Protein AF-A0A961RI76-F1 (afdb_monomer)

Secondary structure (DSSP, 8-state):
------S-HHHHH-TTTTSTTHHHHHHHHHHHHHHHHHHHHTTT-EEEEEE-SSSTT-EEEEE--SS---S-------STT--

Structure (mmCIF, N/CA/C/O backbone):
data_AF-A0A961RI76-F1
#
_entry.id   AF-A0A961RI76-F1
#
loop_
_atom_site.group_PDB
_atom_site.id
_atom_site.type_symbol
_atom_site.label_atom_id
_atom_site.label_alt_id
_atom_site.label_comp_id
_atom_site.label_asym_id
_atom_site.label_entity_id
_atom_site.label_seq_id
_atom_site.pdbx_PDB_ins_code
_atom_site.Cartn_x
_atom_site.Cartn_y
_atom_site.Cartn_z
_atom_site.occupancy
_atom_site.B_iso_or_equiv
_atom_site.auth_seq_id
_atom_site.auth_comp_id
_atom_site.auth_asym_id
_atom_site.auth_atom_id
_atom_site.pdbx_PDB_model_num
ATOM 1 N N . MET A 1 1 ? 7.120 6.536 -40.244 1.00 55.81 1 MET A N 1
ATOM 2 C CA . MET A 1 1 ? 6.953 5.996 -38.876 1.00 55.81 1 MET A CA 1
ATOM 3 C C . MET A 1 1 ? 8.334 5.759 -38.303 1.00 55.81 1 MET A C 1
ATOM 5 O O . MET A 1 1 ? 9.116 5.066 -38.940 1.00 55.81 1 MET A O 1
ATOM 9 N N . GLN A 1 2 ? 8.661 6.393 -37.180 1.00 66.19 2 GLN A N 1
ATOM 10 C CA . GLN A 1 2 ? 9.946 6.205 -36.512 1.00 66.19 2 GLN A CA 1
ATOM 11 C C . GLN A 1 2 ? 9.793 5.025 -35.548 1.00 66.19 2 GLN A C 1
ATOM 13 O O . GLN A 1 2 ? 8.955 5.069 -34.651 1.00 66.19 2 GLN A O 1
ATOM 18 N N . PHE A 1 3 ? 10.530 3.944 -35.797 1.00 71.81 3 PHE A N 1
ATOM 19 C CA . PHE A 1 3 ? 10.624 2.812 -34.882 1.00 71.81 3 PHE A CA 1
ATOM 20 C C . PHE A 1 3 ? 11.741 3.105 -33.883 1.00 71.81 3 PHE A C 1
ATOM 22 O O . PHE A 1 3 ? 12.869 3.371 -34.295 1.00 71.81 3 PHE A O 1
ATOM 29 N N . PHE A 1 4 ? 11.429 3.046 -32.591 1.00 79.44 4 PHE A N 1
ATOM 30 C CA . PHE A 1 4 ? 12.418 3.051 -31.517 1.00 79.44 4 PHE A CA 1
ATOM 31 C C . PHE A 1 4 ? 12.549 1.611 -31.013 1.00 79.44 4 PHE A C 1
ATOM 33 O O . PHE A 1 4 ? 11.774 1.204 -30.146 1.00 79.44 4 PHE A O 1
ATOM 40 N N . PRO A 1 5 ? 13.421 0.787 -31.625 1.00 86.31 5 PRO A N 1
ATOM 41 C CA . PRO A 1 5 ? 13.626 -0.575 -31.157 1.00 86.31 5 PRO A CA 1
ATOM 42 C C . PRO A 1 5 ? 14.172 -0.547 -29.727 1.00 86.31 5 PRO A C 1
ATOM 44 O O . PRO A 1 5 ? 15.074 0.231 -29.418 1.00 86.31 5 PRO A O 1
ATOM 47 N N . ILE A 1 6 ? 13.622 -1.400 -28.863 1.00 92.12 6 ILE A N 1
ATOM 48 C CA . ILE A 1 6 ? 14.121 -1.579 -27.499 1.00 92.12 6 ILE A CA 1
ATOM 49 C C . ILE A 1 6 ? 15.458 -2.315 -27.596 1.00 92.12 6 ILE A C 1
ATOM 51 O O . ILE A 1 6 ? 15.512 -3.446 -28.078 1.00 92.12 6 ILE A O 1
ATOM 55 N N . ALA A 1 7 ? 16.532 -1.636 -27.195 1.00 92.38 7 ALA A N 1
ATOM 56 C CA . ALA A 1 7 ? 17.890 -2.171 -27.239 1.00 92.38 7 ALA A CA 1
ATOM 57 C C . ALA A 1 7 ? 18.246 -2.979 -25.980 1.00 92.38 7 ALA A C 1
ATOM 59 O O . ALA A 1 7 ? 19.048 -3.905 -26.065 1.00 92.38 7 ALA A O 1
ATOM 60 N N . ASP A 1 8 ? 17.630 -2.643 -24.845 1.00 94.25 8 ASP A N 1
ATOM 61 C CA . ASP A 1 8 ? 17.835 -3.283 -23.548 1.00 94.25 8 ASP A CA 1
ATOM 62 C C . ASP A 1 8 ? 16.479 -3.466 -22.853 1.00 94.25 8 ASP A C 1
ATOM 64 O O . ASP A 1 8 ? 15.743 -2.504 -22.618 1.00 94.25 8 ASP A O 1
ATOM 68 N N . TRP A 1 9 ? 16.123 -4.720 -22.578 1.00 94.69 9 TRP A N 1
ATOM 69 C CA . TRP A 1 9 ? 14.859 -5.062 -21.932 1.00 94.69 9 TRP A CA 1
ATOM 70 C C . TRP A 1 9 ? 14.914 -4.936 -20.410 1.00 94.69 9 TRP A C 1
ATOM 72 O O . TRP A 1 9 ? 13.865 -4.727 -19.806 1.00 94.69 9 TRP A O 1
ATOM 82 N N . ASP A 1 10 ? 16.093 -5.014 -19.794 1.00 94.69 10 ASP A N 1
ATOM 83 C CA . ASP A 1 10 ? 16.229 -4.785 -18.356 1.00 94.69 10 ASP A CA 1
ATOM 84 C C . ASP A 1 10 ? 16.002 -3.298 -18.055 1.00 94.69 10 ASP A C 1
ATOM 86 O O . ASP A 1 10 ? 15.178 -2.954 -17.203 1.00 94.69 10 ASP A O 1
ATOM 90 N N . ASP A 1 11 ? 16.632 -2.412 -18.835 1.00 94.44 11 ASP A N 1
ATOM 91 C CA . ASP A 1 11 ? 16.426 -0.960 -18.743 1.00 94.44 11 ASP A CA 1
ATOM 92 C C . ASP A 1 11 ? 14.968 -0.562 -19.035 1.00 94.44 11 ASP A C 1
ATOM 94 O O . ASP A 1 11 ? 14.373 0.232 -18.303 1.00 94.44 11 ASP A O 1
ATOM 98 N N . ALA A 1 12 ? 14.336 -1.178 -20.043 1.00 94.38 12 ALA A N 1
ATOM 99 C CA . ALA A 1 12 ? 12.948 -0.883 -20.406 1.00 94.38 12 ALA A CA 1
ATOM 100 C C . ALA A 1 12 ? 11.935 -1.155 -19.274 1.00 94.38 12 ALA A C 1
ATOM 102 O O . ALA A 1 12 ? 10.860 -0.550 -19.256 1.00 94.38 12 ALA A O 1
ATOM 103 N N . TYR A 1 13 ? 12.259 -2.042 -18.325 1.00 93.50 13 TYR A N 1
ATOM 104 C CA . TYR A 1 13 ? 11.435 -2.337 -17.146 1.00 93.50 13 TYR A CA 1
ATOM 105 C C . TYR A 1 13 ? 11.971 -1.693 -15.851 1.00 93.50 13 TYR A C 1
ATOM 107 O O . TYR A 1 13 ? 11.337 -1.799 -14.789 1.00 93.50 13 TYR A O 1
ATOM 115 N N . ALA A 1 14 ? 13.082 -0.958 -15.908 1.00 93.75 14 ALA A N 1
ATOM 116 C CA . ALA A 1 14 ? 13.702 -0.290 -14.769 1.00 93.75 14 ALA A CA 1
ATOM 117 C C . ALA A 1 14 ? 12.999 1.036 -14.406 1.00 93.75 14 ALA A C 1
ATOM 119 O O . ALA A 1 14 ? 13.600 2.106 -14.393 1.00 93.75 14 ALA A O 1
ATOM 120 N N . ASN A 1 15 ? 11.708 0.985 -14.047 1.00 92.69 15 ASN A N 1
ATOM 121 C CA . ASN A 1 15 ? 10.886 2.175 -13.750 1.00 92.69 15 ASN A CA 1
ATOM 122 C C . ASN A 1 15 ? 11.559 3.191 -12.809 1.00 92.69 15 ASN A C 1
ATOM 124 O O . ASN A 1 15 ? 11.371 4.393 -12.965 1.00 92.69 15 ASN A O 1
ATOM 128 N N . ALA A 1 16 ? 12.297 2.721 -11.798 1.00 91.00 16 ALA A N 1
ATOM 129 C CA . ALA A 1 16 ? 12.942 3.598 -10.824 1.00 91.00 16 ALA A CA 1
ATOM 130 C C . ALA A 1 16 ? 14.097 4.413 -11.430 1.00 91.00 16 ALA A C 1
ATOM 132 O O . ALA A 1 16 ? 14.284 5.562 -11.034 1.00 91.00 16 ALA A O 1
ATOM 133 N N . ASP A 1 17 ? 14.819 3.853 -12.399 1.00 93.00 17 ASP A N 1
ATOM 134 C CA . ASP A 1 17 ? 15.979 4.496 -13.024 1.00 93.00 17 ASP A CA 1
ATOM 135 C C . ASP A 1 17 ? 15.542 5.638 -13.956 1.00 93.00 17 ASP A C 1
ATOM 137 O O . ASP A 1 17 ? 16.244 6.637 -14.112 1.00 93.00 17 ASP A O 1
ATOM 141 N N . HIS A 1 18 ? 14.310 5.553 -14.469 1.00 93.88 18 HIS A N 1
ATOM 142 C CA . HIS A 1 18 ? 13.681 6.555 -15.335 1.00 93.88 18 HIS A CA 1
ATOM 143 C C . HIS A 1 18 ? 12.802 7.575 -14.589 1.00 93.88 18 HIS A C 1
ATOM 145 O O . HIS A 1 18 ? 12.165 8.426 -15.213 1.00 93.88 18 HIS A O 1
ATOM 151 N N . ILE A 1 19 ? 12.760 7.537 -13.251 1.00 94.12 19 ILE A N 1
ATOM 152 C CA . ILE A 1 19 ? 12.026 8.509 -12.424 1.00 94.12 19 ILE A CA 1
ATOM 153 C C . ILE A 1 19 ? 13.023 9.313 -11.572 1.00 94.12 19 ILE A C 1
ATOM 155 O O . ILE A 1 19 ? 13.619 8.770 -10.638 1.00 94.12 19 ILE A O 1
ATOM 159 N N . PRO A 1 20 ? 13.166 10.636 -11.795 1.00 95.75 20 PRO A N 1
ATOM 160 C CA . PRO A 1 20 ? 14.036 11.473 -10.975 1.00 95.75 20 PRO A CA 1
ATOM 161 C C . PRO A 1 20 ? 13.699 11.385 -9.477 1.00 95.75 20 PRO A C 1
ATOM 163 O O . PRO A 1 20 ? 12.616 11.773 -9.032 1.00 95.75 20 PRO A O 1
ATOM 166 N N . GLY A 1 21 ? 14.646 10.883 -8.679 1.00 93.81 21 GLY A N 1
ATOM 167 C CA . GLY A 1 21 ? 14.490 10.732 -7.229 1.00 93.81 21 GLY A CA 1
ATOM 168 C C . GLY A 1 21 ? 13.517 9.625 -6.797 1.00 93.81 21 GLY A C 1
ATOM 169 O O . GLY A 1 21 ? 12.917 9.736 -5.721 1.00 93.81 21 GLY A O 1
ATOM 170 N N . ALA A 1 22 ? 13.327 8.581 -7.615 1.00 92.94 22 ALA A N 1
ATOM 171 C CA . ALA A 1 22 ? 12.483 7.415 -7.318 1.00 92.94 22 ALA A CA 1
ATOM 172 C C . ALA A 1 22 ? 12.746 6.810 -5.926 1.00 92.94 22 ALA A C 1
ATOM 174 O O . ALA A 1 22 ? 11.829 6.487 -5.164 1.00 92.94 22 ALA A O 1
ATOM 175 N N . ASP A 1 23 ? 14.024 6.722 -5.572 1.00 93.12 23 ASP A N 1
ATOM 176 C CA . ASP A 1 23 ? 14.547 6.219 -4.308 1.00 93.12 23 ASP A CA 1
ATOM 177 C C . ASP A 1 23 ? 13.937 6.937 -3.089 1.00 93.12 23 ASP A C 1
ATOM 179 O O . ASP A 1 23 ? 13.630 6.314 -2.065 1.00 93.12 23 ASP A O 1
ATOM 183 N N . ARG A 1 24 ? 13.687 8.247 -3.205 1.00 95.12 24 ARG A N 1
ATOM 184 C CA . ARG A 1 24 ? 13.068 9.049 -2.145 1.00 95.12 24 ARG A CA 1
ATOM 185 C C . ARG A 1 24 ? 11.626 8.629 -1.882 1.00 95.12 24 ARG A C 1
ATOM 187 O O . ARG A 1 24 ? 11.201 8.647 -0.725 1.00 95.12 24 ARG A O 1
ATOM 194 N N . PHE A 1 25 ? 10.864 8.267 -2.912 1.00 91.12 25 PHE A N 1
ATOM 195 C CA . PHE A 1 25 ? 9.478 7.822 -2.742 1.00 91.12 25 PHE A CA 1
ATOM 196 C C . PHE A 1 25 ? 9.432 6.500 -1.979 1.00 91.12 25 PHE A C 1
ATOM 198 O O . PHE A 1 25 ? 8.774 6.421 -0.939 1.00 91.12 25 PHE A O 1
ATOM 205 N N . ILE A 1 26 ? 10.222 5.520 -2.427 1.00 90.81 26 ILE A N 1
ATOM 206 C CA . ILE A 1 26 ? 10.298 4.181 -1.830 1.00 90.81 26 ILE A CA 1
ATOM 207 C C . ILE A 1 26 ? 10.695 4.265 -0.353 1.00 90.81 26 ILE A C 1
ATOM 209 O O . ILE A 1 26 ? 10.039 3.667 0.500 1.00 90.81 26 ILE A O 1
ATOM 213 N N . ARG A 1 27 ? 11.716 5.067 -0.019 1.00 94.38 27 ARG A N 1
ATOM 214 C CA . ARG A 1 27 ? 12.145 5.258 1.378 1.00 94.38 27 ARG A CA 1
ATOM 215 C C . ARG A 1 27 ? 11.074 5.895 2.262 1.00 94.38 27 ARG A C 1
ATOM 217 O O . ARG A 1 27 ? 11.016 5.611 3.457 1.00 94.38 27 ARG A O 1
ATOM 224 N N . ASN A 1 28 ? 10.241 6.769 1.705 1.00 96.50 28 ASN A N 1
ATOM 225 C CA . ASN A 1 28 ? 9.264 7.523 2.485 1.00 96.50 28 ASN A CA 1
ATOM 226 C C . ASN A 1 28 ? 7.938 6.782 2.690 1.00 96.50 28 ASN A C 1
ATOM 228 O O . ASN A 1 28 ? 7.238 7.080 3.663 1.00 96.50 28 ASN A O 1
ATOM 232 N N . TRP A 1 29 ? 7.578 5.823 1.829 1.00 95.50 29 TRP A N 1
ATOM 233 C CA . TRP A 1 29 ? 6.297 5.114 1.935 1.00 95.50 29 TRP A CA 1
ATOM 234 C C . TRP A 1 29 ? 6.067 4.446 3.296 1.00 95.50 29 TRP A C 1
ATOM 236 O O . TRP A 1 29 ? 5.012 4.710 3.875 1.00 95.50 29 TRP A O 1
ATOM 246 N N . PRO A 1 30 ? 7.011 3.680 3.886 1.00 96.38 30 PRO A N 1
ATOM 247 C CA . PRO A 1 30 ? 6.775 3.044 5.183 1.00 96.38 30 PRO A CA 1
ATOM 248 C C . PRO A 1 30 ? 6.493 4.061 6.294 1.00 96.38 30 PRO A C 1
ATOM 250 O O . PRO A 1 30 ? 5.570 3.879 7.090 1.00 96.38 30 PRO A O 1
ATOM 253 N N . LYS A 1 31 ? 7.239 5.175 6.314 1.00 97.75 31 LYS A N 1
ATOM 254 C CA . LYS A 1 31 ? 7.057 6.262 7.288 1.00 97.75 31 LYS A CA 1
ATOM 255 C C . LYS A 1 31 ? 5.685 6.920 7.137 1.00 97.75 31 LYS A C 1
ATOM 257 O O . LYS A 1 31 ? 4.991 7.134 8.132 1.00 97.75 31 LYS A O 1
ATOM 262 N N . ASN A 1 32 ? 5.290 7.229 5.905 1.00 98.12 32 ASN A N 1
ATOM 263 C CA . ASN A 1 32 ? 4.013 7.878 5.617 1.00 98.12 32 ASN A CA 1
ATOM 264 C C . ASN A 1 32 ? 2.829 6.951 5.921 1.00 98.12 32 ASN A C 1
ATOM 266 O O . ASN A 1 32 ? 1.885 7.376 6.585 1.00 98.12 32 ASN A O 1
ATOM 270 N N . ALA A 1 33 ? 2.913 5.677 5.529 1.00 98.06 33 ALA A N 1
ATOM 271 C CA . ALA A 1 33 ? 1.898 4.669 5.819 1.00 98.06 33 ALA A CA 1
ATOM 272 C C . ALA A 1 33 ? 1.742 4.437 7.331 1.00 98.06 33 ALA A C 1
ATOM 274 O O . ALA A 1 33 ? 0.625 4.415 7.843 1.00 98.06 33 ALA A O 1
ATOM 275 N N . ALA A 1 34 ? 2.850 4.352 8.077 1.00 98.38 34 ALA A N 1
ATOM 276 C CA . ALA A 1 34 ? 2.807 4.231 9.532 1.00 98.38 34 ALA A CA 1
ATOM 277 C C 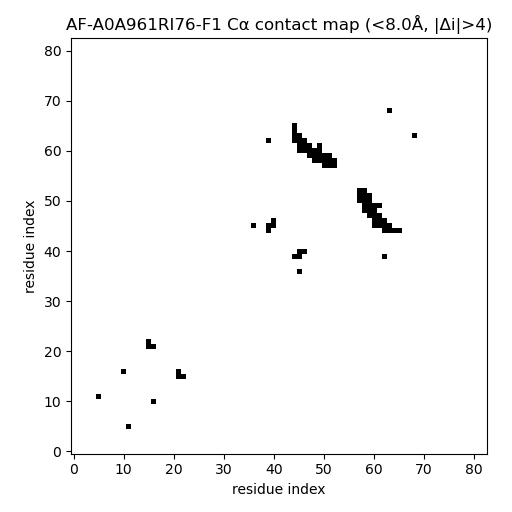. ALA A 1 34 ? 2.159 5.455 10.198 1.00 98.38 34 ALA A C 1
ATOM 279 O O . ALA A 1 34 ? 1.383 5.300 11.141 1.00 98.38 34 ALA A O 1
ATOM 280 N N . LYS A 1 35 ? 2.448 6.670 9.709 1.00 98.56 35 LYS A N 1
ATOM 281 C CA . LYS A 1 35 ? 1.794 7.896 10.191 1.00 98.56 35 LYS A CA 1
ATOM 282 C C . LYS A 1 35 ? 0.288 7.855 9.922 1.00 98.56 35 LYS A C 1
ATOM 284 O O . LYS A 1 35 ? -0.483 8.105 10.840 1.00 98.56 35 LYS A O 1
ATOM 289 N N . PHE A 1 36 ? -0.115 7.495 8.705 1.00 98.56 36 PHE A N 1
ATOM 290 C CA . PHE A 1 36 ? -1.517 7.384 8.304 1.00 98.56 36 PHE A CA 1
ATOM 291 C C . PHE A 1 36 ? -2.294 6.384 9.174 1.00 98.56 36 PHE A C 1
ATOM 293 O O . PHE A 1 36 ? -3.292 6.761 9.788 1.00 98.56 36 PHE A O 1
ATOM 300 N N . ARG A 1 37 ? -1.784 5.152 9.325 1.00 98.62 37 ARG A N 1
ATOM 301 C CA . ARG A 1 37 ? -2.400 4.126 10.185 1.00 98.62 37 ARG A CA 1
ATOM 302 C C . ARG A 1 37 ? -2.543 4.596 11.630 1.00 98.62 37 ARG A C 1
ATOM 304 O O . ARG A 1 37 ? -3.614 4.466 12.207 1.00 98.62 37 ARG A O 1
ATOM 311 N N . LYS A 1 38 ? -1.493 5.199 12.207 1.00 98.56 38 LYS A N 1
ATOM 312 C CA . LYS A 1 38 ? -1.535 5.748 13.575 1.00 98.56 38 LYS A CA 1
ATOM 313 C C . LYS A 1 38 ? -2.591 6.839 13.734 1.00 98.56 38 LYS A C 1
ATOM 315 O O . LYS A 1 38 ? -3.230 6.901 14.777 1.00 98.56 38 LYS A O 1
ATOM 320 N N . THR A 1 39 ? -2.752 7.710 12.740 1.00 98.56 39 THR A N 1
ATOM 321 C CA . THR A 1 39 ? -3.773 8.762 12.777 1.00 98.56 39 THR A CA 1
ATOM 322 C C . THR A 1 39 ? -5.179 8.171 12.774 1.00 98.56 39 THR A C 1
ATOM 324 O O . THR A 1 39 ? -5.975 8.563 13.618 1.00 98.56 39 THR A O 1
ATOM 327 N N . LEU A 1 40 ? -5.475 7.214 11.891 1.00 98.50 40 LEU A N 1
ATOM 328 C CA . LEU A 1 40 ? -6.819 6.635 11.808 1.00 98.50 40 LEU A CA 1
ATOM 329 C C . LEU A 1 40 ? -7.148 5.695 12.970 1.00 98.50 40 LEU A C 1
ATOM 331 O O . LEU A 1 40 ? -8.284 5.697 13.429 1.00 98.50 40 LEU A O 1
ATOM 335 N N . LEU A 1 41 ? -6.168 4.960 13.506 1.00 98.38 41 LEU A N 1
ATOM 336 C CA . LEU A 1 41 ? -6.354 4.178 14.734 1.00 98.38 41 LEU A CA 1
ATOM 337 C C . LEU A 1 41 ? -6.769 5.062 15.915 1.00 98.38 41 LEU A C 1
ATOM 339 O O . LEU A 1 41 ? -7.660 4.697 16.663 1.00 98.38 41 LEU A O 1
ATOM 343 N N . LYS A 1 42 ? -6.168 6.252 16.063 1.00 98.31 42 LYS A N 1
ATOM 344 C CA . LYS A 1 42 ? -6.552 7.214 17.115 1.00 98.31 42 LYS A CA 1
ATOM 345 C C . LYS A 1 42 ? -7.964 7.782 16.951 1.00 98.31 42 LYS A C 1
ATOM 347 O O . LYS A 1 42 ? -8.455 8.421 17.871 1.00 98.31 42 LYS A O 1
ATOM 352 N N . GLN A 1 43 ? -8.551 7.632 15.770 1.00 98.06 43 GLN A N 1
ATOM 353 C CA . GLN A 1 43 ? -9.899 8.085 15.446 1.00 98.06 43 GLN A CA 1
ATOM 354 C C . GLN A 1 43 ? -10.892 6.916 15.398 1.00 98.06 43 GLN A C 1
ATOM 356 O O . GLN A 1 43 ? -11.998 7.113 14.913 1.00 98.06 43 GLN A O 1
ATOM 361 N N . ASP A 1 44 ? -10.486 5.705 15.802 1.00 98.00 44 ASP A N 1
ATOM 362 C CA . ASP A 1 44 ? -11.276 4.470 15.685 1.00 98.00 44 ASP A CA 1
ATOM 363 C C . ASP A 1 44 ? -11.751 4.171 14.247 1.00 98.00 44 ASP A C 1
ATOM 365 O O . ASP A 1 44 ? -12.772 3.531 14.009 1.00 98.00 44 ASP A O 1
ATOM 369 N N . ARG A 1 45 ? -10.978 4.624 13.251 1.00 98.50 45 ARG A N 1
ATOM 370 C CA . ARG A 1 45 ? -11.287 4.532 11.811 1.00 98.50 45 ARG A CA 1
ATOM 371 C C . ARG A 1 45 ? -10.366 3.585 11.048 1.00 98.50 45 ARG A C 1
ATOM 373 O O . ARG A 1 45 ? -10.251 3.678 9.824 1.00 98.50 45 ARG A O 1
ATOM 380 N N . ALA A 1 46 ? -9.682 2.687 11.747 1.00 98.50 46 ALA A N 1
ATOM 381 C CA . ALA A 1 46 ? -8.827 1.682 11.132 1.00 98.50 46 ALA A CA 1
ATOM 382 C C . ALA A 1 46 ? -8.948 0.332 11.83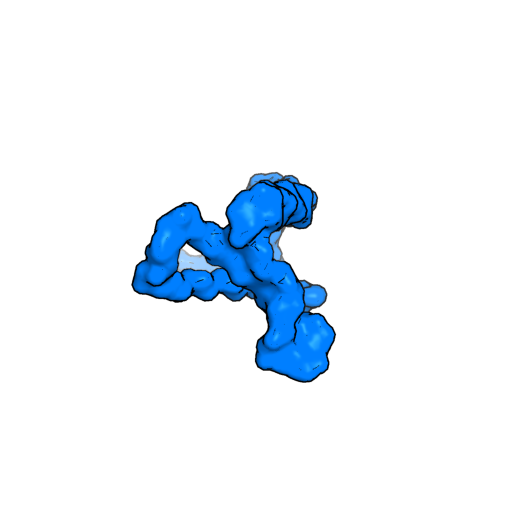9 1.00 98.50 46 ALA A C 1
ATOM 384 O O . ALA A 1 46 ? -8.865 0.260 13.062 1.00 98.50 46 ALA A O 1
ATOM 385 N N . VAL A 1 47 ? -9.060 -0.733 11.050 1.00 98.38 47 VAL A N 1
ATOM 386 C CA . VAL A 1 47 ? -8.900 -2.121 11.492 1.00 98.38 47 VAL A CA 1
ATOM 387 C C . VAL A 1 47 ? -7.752 -2.704 10.682 1.00 98.38 47 VAL A C 1
ATOM 389 O O . VAL A 1 47 ? -7.843 -2.793 9.461 1.00 98.38 47 VAL A O 1
ATOM 392 N N . LEU A 1 48 ? -6.651 -3.031 11.348 1.00 98.44 48 LEU A N 1
ATOM 393 C CA . LEU A 1 48 ? -5.429 -3.493 10.690 1.00 98.44 48 LEU A CA 1
ATOM 394 C C . LEU A 1 48 ? -5.325 -5.017 10.726 1.00 98.44 48 LEU A C 1
ATOM 396 O O . LEU A 1 48 ? -5.926 -5.658 11.589 1.00 98.44 48 LEU A O 1
ATOM 400 N N . ASP A 1 49 ? -4.529 -5.574 9.816 1.00 97.69 49 ASP A N 1
ATOM 401 C CA . ASP A 1 49 ? -4.139 -6.990 9.811 1.00 97.69 49 ASP A CA 1
ATOM 402 C C . ASP A 1 49 ? -5.322 -7.983 9.772 1.00 97.69 49 ASP A C 1
ATOM 404 O O . ASP A 1 49 ? -5.263 -9.089 10.321 1.00 97.69 49 ASP A O 1
ATOM 408 N N . VAL A 1 50 ? -6.402 -7.630 9.067 1.00 98.44 50 VAL A N 1
ATOM 409 C CA . VAL A 1 50 ? -7.566 -8.505 8.874 1.00 98.44 50 VAL A CA 1
ATOM 410 C C . VAL A 1 50 ? -7.172 -9.690 7.994 1.00 98.44 50 VAL A C 1
ATOM 412 O O . VAL A 1 50 ? -6.763 -9.522 6.843 1.00 98.44 50 VAL A O 1
ATOM 415 N N . ALA A 1 51 ? -7.305 -10.909 8.517 1.00 98.38 51 ALA A N 1
ATOM 416 C CA . ALA A 1 51 ? -7.034 -12.127 7.762 1.00 98.38 51 ALA A CA 1
ATOM 417 C C . ALA A 1 51 ? -8.164 -12.443 6.771 1.00 98.38 51 ALA A C 1
ATOM 419 O O . ALA A 1 51 ? -9.326 -12.528 7.160 1.00 98.38 51 ALA A O 1
ATOM 420 N N . TYR A 1 52 ? -7.813 -12.687 5.504 1.00 97.88 52 TYR A N 1
ATOM 421 C CA . TYR A 1 52 ? -8.760 -13.130 4.465 1.00 97.88 52 TYR A CA 1
ATOM 422 C C . TYR A 1 52 ? -8.458 -14.538 3.924 1.00 97.88 52 TYR A C 1
ATOM 424 O O . TYR A 1 52 ? -9.138 -15.042 3.034 1.00 97.88 52 TYR A O 1
ATOM 432 N N . 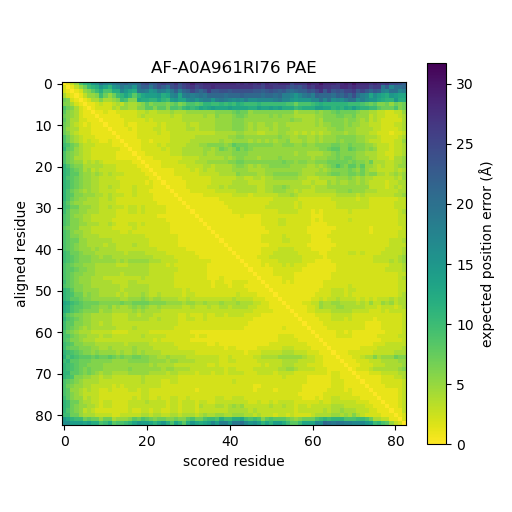GLY A 1 53 ? -7.425 -15.196 4.450 1.00 98.25 53 GLY A N 1
ATOM 433 C CA . GLY A 1 53 ? -7.060 -16.557 4.078 1.00 98.25 53 GLY A CA 1
ATOM 434 C C . GLY A 1 53 ? -5.962 -17.123 4.973 1.00 98.25 53 GLY A C 1
ATOM 435 O O . GLY A 1 53 ? -5.471 -16.450 5.877 1.00 98.25 53 GLY A O 1
ATOM 436 N N . LYS A 1 54 ? -5.572 -18.375 4.711 1.00 97.94 54 LYS A N 1
ATOM 437 C CA . LYS A 1 54 ? -4.639 -19.130 5.568 1.00 97.94 54 LYS A CA 1
ATOM 438 C C . LYS A 1 54 ? -3.181 -18.664 5.472 1.00 97.94 54 LYS A C 1
ATOM 440 O O . LYS A 1 54 ? -2.416 -18.917 6.393 1.00 97.94 54 LYS A O 1
ATOM 445 N N . GLY A 1 55 ? -2.791 -18.019 4.370 1.00 97.69 55 GLY A N 1
ATOM 446 C CA . GLY A 1 55 ? -1.422 -17.539 4.176 1.00 97.69 55 GLY A CA 1
ATOM 447 C C . GLY A 1 55 ? -1.061 -16.411 5.144 1.00 97.69 55 GLY A C 1
ATOM 448 O O . GLY A 1 55 ? -1.910 -15.587 5.494 1.00 97.69 55 GLY A O 1
ATOM 449 N N . GLU A 1 56 ? 0.208 -16.339 5.545 1.00 96.50 56 GLU A N 1
ATOM 450 C CA . GLU A 1 56 ? 0.705 -15.286 6.446 1.00 96.50 56 GLU A CA 1
ATOM 451 C C . GLU A 1 56 ? 0.484 -13.882 5.868 1.00 96.50 56 GLU A C 1
ATOM 453 O O . GLU A 1 56 ? 0.059 -12.979 6.581 1.00 96.50 56 GLU A O 1
ATOM 458 N N . ARG A 1 57 ? 0.678 -13.722 4.552 1.00 96.69 57 ARG A N 1
ATOM 459 C CA . ARG A 1 57 ? 0.484 -12.458 3.819 1.00 96.69 57 ARG A CA 1
ATOM 460 C C . ARG A 1 57 ? -0.949 -12.218 3.348 1.00 96.69 57 ARG A C 1
ATOM 462 O O . ARG A 1 57 ? -1.214 -11.202 2.710 1.00 96.69 57 ARG A O 1
ATOM 469 N N . ASN A 1 58 ? -1.884 -13.115 3.662 1.00 98.00 58 ASN A N 1
ATOM 470 C CA . ASN A 1 58 ? -3.295 -12.926 3.328 1.00 98.00 58 ASN A CA 1
ATOM 471 C C . ASN A 1 58 ? -3.932 -11.996 4.365 1.00 98.00 58 ASN A C 1
ATOM 473 O O . ASN A 1 58 ? -4.753 -12.418 5.187 1.00 98.00 58 ASN A O 1
ATOM 477 N N . ARG A 1 59 ? -3.464 -10.747 4.367 1.00 98.31 59 ARG A N 1
ATOM 478 C CA . ARG A 1 59 ? -3.842 -9.672 5.281 1.00 98.31 59 ARG A CA 1
ATOM 479 C C . ARG A 1 59 ? -4.250 -8.437 4.495 1.00 98.31 59 ARG A C 1
ATOM 481 O O . ARG A 1 59 ? -3.720 -8.183 3.414 1.00 98.31 59 ARG A O 1
ATOM 488 N N . LEU A 1 60 ? -5.187 -7.682 5.046 1.00 98.44 60 LEU A N 1
ATOM 489 C CA . LEU A 1 60 ? -5.563 -6.364 4.557 1.00 98.44 60 LEU A CA 1
ATOM 490 C C . LEU A 1 60 ? -5.820 -5.424 5.734 1.00 98.44 60 LEU A C 1
ATOM 492 O O . LEU A 1 60 ? -6.155 -5.871 6.830 1.00 98.44 60 LEU A O 1
ATOM 496 N N . ASP A 1 61 ? -5.717 -4.129 5.466 1.00 98.69 61 ASP A N 1
ATOM 497 C CA . ASP A 1 61 ? -6.154 -3.082 6.383 1.00 98.69 61 ASP A CA 1
ATOM 498 C C . ASP A 1 61 ? -7.479 -2.496 5.869 1.00 98.69 61 ASP A C 1
ATOM 500 O O . ASP A 1 61 ? -7.632 -2.250 4.670 1.00 98.69 61 ASP A O 1
ATOM 504 N N . LEU A 1 62 ? -8.430 -2.245 6.770 1.00 98.50 62 LEU A N 1
ATOM 505 C CA . LEU A 1 62 ? -9.669 -1.521 6.489 1.00 98.50 62 LEU A CA 1
ATOM 506 C C . LEU A 1 62 ? -9.597 -0.124 7.096 1.00 98.50 62 LEU A C 1
ATOM 508 O O . LEU A 1 62 ? -9.323 0.035 8.286 1.00 98.50 62 LEU A O 1
ATOM 512 N N . PHE A 1 63 ? -9.896 0.884 6.283 1.00 98.62 63 PHE A N 1
ATOM 513 C CA . PHE A 1 63 ? -9.931 2.285 6.693 1.00 98.62 63 PHE A CA 1
ATO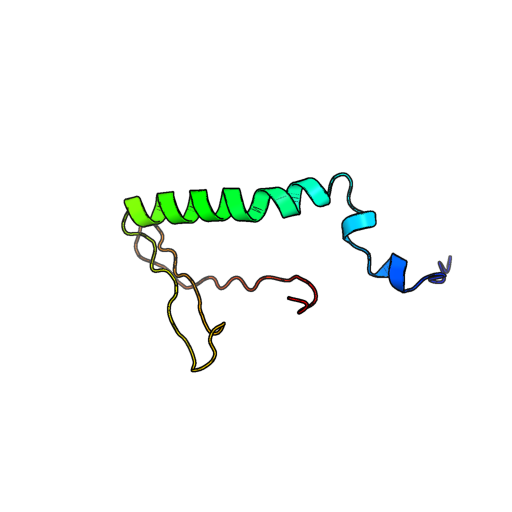M 514 C C . PHE A 1 63 ? -11.324 2.856 6.448 1.00 98.62 63 PHE A C 1
ATOM 516 O O . PHE A 1 63 ? -11.856 2.737 5.344 1.00 98.62 63 PHE A O 1
ATOM 523 N N . TYR A 1 64 ? -11.899 3.494 7.463 1.00 98.44 64 TYR A N 1
ATOM 524 C CA . TYR A 1 64 ? -13.261 4.018 7.411 1.00 98.44 64 TYR A CA 1
ATOM 525 C C . TYR A 1 64 ? -13.275 5.535 7.156 1.00 98.44 64 TYR A C 1
ATOM 527 O O . TYR A 1 64 ? -12.406 6.264 7.653 1.00 98.44 64 TYR A O 1
ATOM 535 N N . PRO A 1 65 ? -14.247 6.060 6.390 1.00 98.00 65 PRO A N 1
ATOM 536 C CA . PRO A 1 65 ? -14.550 7.489 6.372 1.00 98.00 65 PRO A CA 1
ATOM 537 C C . PRO A 1 65 ? -15.072 7.972 7.742 1.00 98.00 65 PRO A C 1
ATOM 539 O O . PRO A 1 65 ? -15.297 7.177 8.646 1.00 98.00 65 PRO A O 1
ATOM 542 N N . GLU A 1 66 ? -15.208 9.289 7.921 1.00 97.44 66 GLU A N 1
ATOM 543 C CA . GLU A 1 66 ? -15.834 9.876 9.131 1.00 97.44 66 GLU A CA 1
ATOM 544 C C . GLU A 1 66 ? -17.351 9.701 9.133 1.00 97.44 66 GLU A C 1
ATOM 546 O O . GLU A 1 66 ? -18.001 9.810 10.166 1.00 97.44 66 GLU A O 1
ATOM 551 N N . THR A 1 67 ? -17.911 9.472 7.951 1.00 97.19 67 THR A N 1
ATOM 552 C CA . THR A 1 67 ? -19.337 9.321 7.699 1.00 97.19 67 THR A CA 1
ATOM 553 C C . THR A 1 67 ? -19.669 7.870 7.379 1.00 97.19 67 THR A C 1
ATOM 555 O O . THR A 1 67 ? -18.778 7.034 7.243 1.00 97.19 67 THR A O 1
ATOM 558 N N . GLU A 1 68 ? -20.957 7.5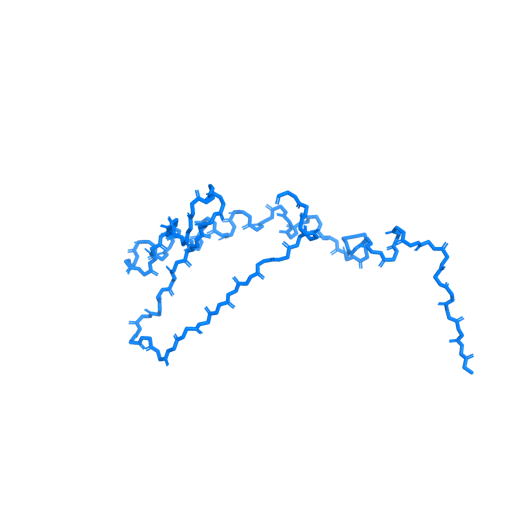74 7.218 1.00 97.44 68 GLU A N 1
ATOM 559 C CA . GLU A 1 68 ? -21.408 6.255 6.780 1.00 97.44 68 GLU A CA 1
ATOM 560 C C . GLU A 1 68 ? -20.750 5.861 5.437 1.00 97.44 68 GLU A C 1
ATOM 562 O O . GLU A 1 68 ? -20.846 6.624 4.460 1.00 97.44 68 GLU A O 1
ATOM 567 N N . PRO A 1 69 ? -20.079 4.694 5.349 1.00 97.94 69 PRO A N 1
ATOM 568 C CA . PRO A 1 69 ? -19.500 4.218 4.100 1.00 97.94 69 PRO A CA 1
ATOM 569 C C . PRO A 1 69 ? -20.565 4.055 3.009 1.00 97.94 69 PRO A C 1
ATOM 571 O O . PRO A 1 69 ? -21.537 3.325 3.162 1.00 97.94 69 PRO A O 1
ATOM 574 N N . ARG A 1 70 ? -20.358 4.692 1.851 1.00 98.25 70 ARG A N 1
ATOM 575 C CA . ARG A 1 70 ? -21.259 4.560 0.684 1.00 98.25 70 ARG A CA 1
ATOM 576 C C . ARG A 1 70 ? -20.901 3.391 -0.237 1.00 98.25 70 ARG A C 1
ATOM 578 O O . ARG A 1 70 ? -21.586 3.147 -1.224 1.00 98.25 70 ARG A O 1
ATOM 585 N N . GLY A 1 71 ? -19.788 2.722 0.043 1.00 97.94 71 GLY A N 1
ATOM 586 C CA . GLY A 1 71 ? -19.212 1.662 -0.773 1.00 97.94 71 GLY A CA 1
ATOM 587 C C . GLY A 1 71 ? -17.787 1.342 -0.329 1.00 97.94 71 GLY A C 1
ATOM 588 O O . GLY A 1 71 ? -17.284 1.922 0.635 1.00 97.94 71 GLY A O 1
ATOM 589 N N . LEU A 1 72 ? -17.136 0.429 -1.052 1.00 98.31 72 LEU A N 1
ATOM 590 C CA . LEU A 1 72 ? -15.781 -0.038 -0.767 1.00 98.31 72 LEU A CA 1
ATOM 591 C C . LEU A 1 72 ? -14.843 0.294 -1.930 1.00 98.31 72 LEU A C 1
ATOM 593 O O . LEU A 1 72 ? -15.071 -0.132 -3.060 1.00 98.31 72 LEU A O 1
ATOM 597 N N . ALA A 1 73 ? -13.762 1.013 -1.635 1.00 98.31 73 ALA A N 1
ATOM 598 C CA . ALA A 1 73 ? -12.628 1.157 -2.539 1.00 98.31 73 ALA A CA 1
ATOM 599 C C . ALA A 1 73 ? -11.537 0.163 -2.130 1.00 98.31 73 ALA A C 1
ATOM 601 O O . ALA A 1 73 ? -11.132 0.129 -0.968 1.00 98.31 73 ALA A O 1
ATOM 602 N N . VAL A 1 74 ? -11.051 -0.630 -3.086 1.00 98.38 74 VAL A N 1
ATOM 603 C CA . VAL A 1 74 ? -9.977 -1.603 -2.860 1.00 98.38 74 VAL A CA 1
ATOM 604 C C . VAL A 1 74 ? -8.714 -1.119 -3.559 1.00 98.38 74 VAL A C 1
ATOM 606 O O . VAL A 1 74 ? -8.726 -0.847 -4.757 1.00 98.38 74 VAL A O 1
ATOM 609 N N . PHE A 1 75 ? -7.619 -1.026 -2.808 1.00 98.19 75 PHE A N 1
ATOM 610 C CA . PHE A 1 75 ? -6.297 -0.709 -3.336 1.00 98.19 75 PHE A CA 1
ATOM 611 C C . PHE A 1 75 ? -5.392 -1.940 -3.243 1.00 98.19 75 PHE A C 1
ATOM 613 O O . PHE A 1 75 ? -5.211 -2.496 -2.161 1.00 98.19 75 PHE A O 1
ATOM 620 N N . VAL A 1 76 ? -4.804 -2.343 -4.372 1.00 97.75 76 VAL A N 1
ATOM 621 C 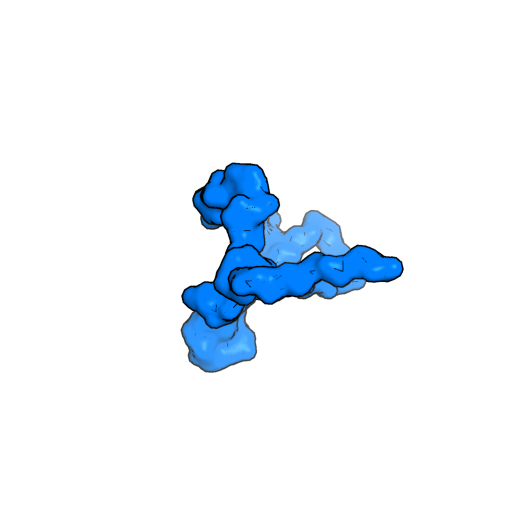CA . VAL A 1 76 ? -3.843 -3.452 -4.463 1.00 97.75 76 VAL A CA 1
ATOM 622 C C . VAL A 1 76 ? -2.490 -2.873 -4.864 1.00 97.75 76 VAL A C 1
ATOM 624 O O . VAL A 1 76 ? -2.383 -2.187 -5.880 1.00 97.75 76 VAL A O 1
ATOM 627 N N . HIS A 1 77 ? -1.459 -3.110 -4.052 1.00 95.69 77 HIS A N 1
ATOM 628 C CA . HIS A 1 77 ? -0.136 -2.539 -4.294 1.00 95.69 77 HIS A CA 1
ATOM 629 C C . HIS A 1 77 ? 0.619 -3.276 -5.413 1.00 95.69 77 HIS A C 1
ATOM 631 O O . HIS A 1 77 ? 0.437 -4.473 -5.625 1.00 95.69 77 HIS A O 1
ATOM 637 N N . GLY A 1 78 ? 1.501 -2.551 -6.106 1.00 94.38 78 GLY A N 1
ATOM 638 C CA . GLY A 1 78 ? 2.434 -3.114 -7.085 1.00 94.38 78 GLY A CA 1
ATOM 639 C C . GLY A 1 78 ? 3.733 -3.617 -6.444 1.00 94.38 78 GLY A C 1
ATOM 640 O O . GLY A 1 78 ? 3.754 -4.010 -5.279 1.00 94.38 78 GLY A O 1
ATOM 641 N N . GLY A 1 79 ? 4.833 -3.555 -7.199 1.00 93.38 79 GLY A N 1
ATOM 642 C CA . GLY A 1 79 ? 6.160 -4.003 -6.748 1.00 93.38 79 GLY A CA 1
ATOM 643 C C . GLY A 1 79 ? 6.666 -5.251 -7.469 1.00 93.38 79 GLY A C 1
ATOM 644 O O . GLY A 1 79 ? 7.363 -6.060 -6.870 1.00 93.38 79 GLY A O 1
ATOM 645 N N . TYR A 1 80 ? 6.285 -5.431 -8.739 1.00 94.56 80 TYR A N 1
ATOM 646 C CA . TYR A 1 80 ? 6.733 -6.542 -9.591 1.00 94.56 80 TYR A CA 1
ATOM 647 C C . TYR A 1 80 ? 6.428 -7.953 -9.060 1.00 94.56 80 TYR A C 1
ATOM 649 O O . TYR A 1 80 ? 6.996 -8.922 -9.549 1.00 94.56 80 TYR A O 1
ATOM 657 N N . TRP A 1 81 ? 5.543 -8.087 -8.063 1.00 93.81 81 TRP A N 1
ATOM 658 C CA . TRP A 1 81 ? 5.322 -9.340 -7.316 1.00 93.81 81 TRP A CA 1
ATOM 659 C C . TRP A 1 81 ? 6.607 -9.936 -6.728 1.00 93.81 81 TRP A C 1
ATOM 661 O O . TRP A 1 81 ? 6.671 -11.116 -6.390 1.00 93.81 81 TRP A O 1
ATOM 671 N N . MET A 1 82 ? 7.632 -9.101 -6.589 1.00 83.31 82 MET A N 1
ATOM 672 C CA . MET A 1 82 ? 8.893 -9.447 -5.977 1.00 83.31 82 MET A CA 1
ATOM 673 C C . MET A 1 82 ? 8.871 -8.861 -4.569 1.00 83.31 82 MET A C 1
ATOM 675 O O . MET A 1 82 ? 8.727 -7.648 -4.418 1.00 83.31 82 MET A O 1
ATOM 679 N N . ARG A 1 83 ? 9.108 -9.721 -3.569 1.00 66.94 83 ARG A N 1
ATOM 680 C CA . ARG A 1 83 ? 9.164 -9.420 -2.120 1.00 66.94 83 ARG A CA 1
ATOM 681 C C . ARG A 1 83 ? 7.833 -9.472 -1.355 1.00 66.94 83 ARG A C 1
ATOM 683 O O . ARG A 1 83 ? 6.789 -8.928 -1.7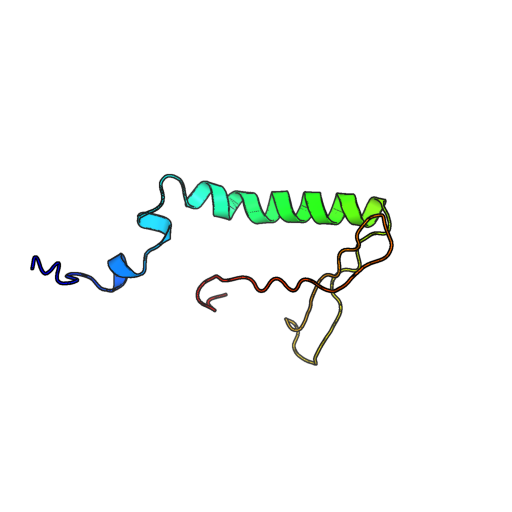74 1.00 6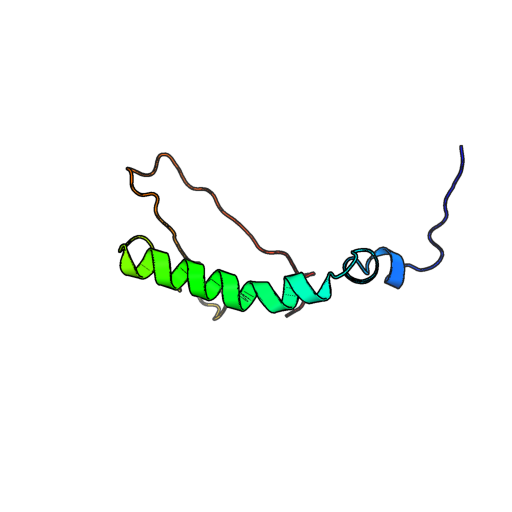6.94 83 ARG A O 1
#

Mean predicted aligned error: 4.32 Å

Radius of gyration: 18.62 Å; Cα contacts (8 Å, |Δi|>4): 41; chains: 1; bounding box: 39×31×56 Å

Sequence (83 aa):
MQFFPIADWDDAYANADHIPGADRFIRNWPKNAAKFRKTLLKQDRAVLDVAYGKGERNRLDLFYPETEPRGLAVFVHGGYWMR

Foldseek 3Di:
DDDDDDPDPVVVPPVCVVDVPSVVVVVCVVVVVVVVQVVQVVVVFKDFQDAPDDDPPNGDMGGHDPDDDPDDDDDDDDDPPDD

pLDDT: mean 94.46, std 7.51, range [55.81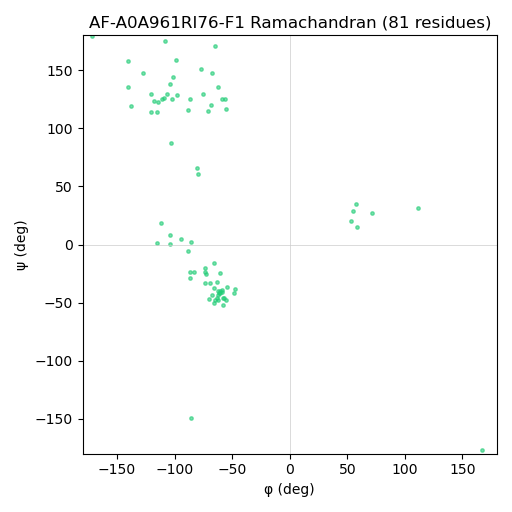, 98.69]

Solvent-accessible surface area (backbone atoms only — not comparable to full-atom values): 5606 Å² total; per-residue (Å²): 136,88,82,81,78,83,87,50,73,69,66,75,67,38,64,58,83,79,34,94,66,36,68,59,53,65,68,42,45,66,60,51,51,54,51,51,53,54,55,31,46,77,65,75,25,47,48,69,73,44,71,80,51,92,53,91,79,35,54,45,71,50,75,56,66,98,59,84,75,92,71,84,88,86,87,83,84,85,61,89,89,60,133